Protein AF-D7DSG2-F1 (afdb_monomer)

Mean predicted aligned error: 9.81 Å

Radius of gyration: 14.98 Å; Cα contacts (8 Å, |Δi|>4): 66; chains: 1; bounding box: 28×33×41 Å

pLDDT: mean 72.27, std 19.47, range [27.58, 95.25]

Structure (mmCIF, N/CA/C/O backbone):
data_AF-D7DSG2-F1
#
_entry.id   AF-D7DSG2-F1
#
loop_
_atom_site.group_PDB
_atom_site.id
_atom_site.type_symbol
_atom_site.label_atom_id
_atom_site.label_alt_id
_atom_site.label_comp_id
_atom_site.label_asym_id
_atom_site.label_entity_id
_atom_site.label_seq_id
_atom_site.pdbx_PDB_ins_code
_atom_site.Cartn_x
_atom_site.Cartn_y
_atom_site.Cartn_z
_atom_site.occupancy
_atom_site.B_iso_or_equiv
_atom_site.auth_seq_id
_atom_site.auth_comp_id
_atom_site.auth_asym_id
_atom_site.auth_atom_id
_atom_site.pdbx_PDB_model_num
ATOM 1 N N . MET A 1 1 ? -11.040 17.920 21.412 1.00 33.69 1 MET A N 1
ATOM 2 C CA . MET A 1 1 ? -10.123 18.856 20.734 1.00 33.69 1 MET A CA 1
ATOM 3 C C . MET A 1 1 ? -8.716 18.486 21.185 1.00 33.69 1 MET A C 1
ATOM 5 O O . MET A 1 1 ? -8.339 18.833 22.295 1.00 33.69 1 MET A O 1
ATOM 9 N N . ALA A 1 2 ? -8.021 17.644 20.418 1.00 27.64 2 ALA A N 1
ATOM 10 C CA . ALA A 1 2 ? -6.700 17.121 20.769 1.00 27.64 2 ALA A CA 1
ATOM 11 C C . ALA A 1 2 ? -5.754 17.325 19.579 1.00 27.64 2 ALA A C 1
ATOM 13 O O . ALA A 1 2 ? -6.074 16.936 18.460 1.00 27.64 2 ALA A O 1
ATOM 14 N N . LEU A 1 3 ? -4.642 18.009 19.847 1.00 28.64 3 LEU A N 1
ATOM 15 C CA . LEU A 1 3 ? -3.592 18.395 18.906 1.00 28.64 3 LEU A CA 1
ATOM 16 C C . LEU A 1 3 ? -2.695 17.191 18.593 1.00 28.64 3 LEU A C 1
ATOM 18 O O . LEU A 1 3 ? -2.245 16.496 19.504 1.00 28.64 3 LEU A O 1
ATOM 22 N N . PHE A 1 4 ? -2.421 16.964 17.311 1.00 34.88 4 PHE A N 1
ATOM 23 C CA . PHE A 1 4 ? -1.597 15.859 16.830 1.00 34.88 4 PHE A CA 1
ATOM 24 C C . PHE A 1 4 ? -0.107 16.188 17.017 1.00 34.88 4 PHE A C 1
ATOM 26 O O . PHE A 1 4 ? 0.386 17.192 16.510 1.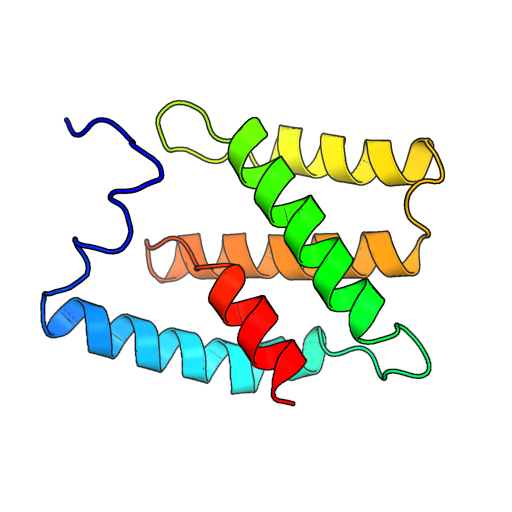00 34.88 4 PHE A O 1
ATOM 33 N N . ASN A 1 5 ? 0.616 15.351 17.763 1.00 27.58 5 ASN A N 1
ATOM 34 C CA . ASN A 1 5 ? 2.062 15.448 17.954 1.00 27.58 5 ASN A CA 1
ATOM 35 C C . ASN A 1 5 ? 2.643 14.049 17.707 1.00 27.58 5 ASN A C 1
ATOM 37 O O . ASN A 1 5 ? 2.282 13.095 18.399 1.00 27.58 5 ASN A O 1
ATOM 41 N N . SER A 1 6 ? 3.497 13.907 16.692 1.00 33.72 6 SER A N 1
ATOM 42 C CA . SER A 1 6 ? 3.923 12.615 16.119 1.00 33.72 6 SER A CA 1
ATOM 43 C C . SER A 1 6 ? 4.702 11.705 17.081 1.00 33.72 6 SER A C 1
ATOM 45 O O . SER A 1 6 ? 4.906 10.531 16.794 1.00 33.72 6 SER A O 1
ATOM 47 N N . LYS A 1 7 ? 5.091 12.201 18.264 1.00 31.30 7 LYS A N 1
ATOM 48 C CA . LYS A 1 7 ? 5.722 11.408 19.336 1.00 31.30 7 LYS A CA 1
ATOM 49 C C . LYS A 1 7 ? 4.746 10.866 20.389 1.00 31.30 7 LYS A C 1
ATOM 51 O O . LYS A 1 7 ? 5.169 10.109 21.261 1.00 31.30 7 LYS A O 1
ATOM 56 N N . THR A 1 8 ? 3.465 11.230 20.332 1.00 33.19 8 THR A N 1
ATOM 57 C CA . THR A 1 8 ? 2.485 10.920 21.392 1.00 33.19 8 THR A CA 1
ATOM 58 C C . THR A 1 8 ? 1.527 9.780 21.025 1.00 33.19 8 THR A C 1
ATOM 60 O O . THR A 1 8 ? 0.900 9.209 21.911 1.00 33.19 8 THR A O 1
ATOM 63 N N . TYR A 1 9 ? 1.463 9.367 19.754 1.00 33.19 9 TYR A N 1
ATOM 64 C CA . TYR A 1 9 ? 0.500 8.356 19.282 1.00 33.19 9 TYR A CA 1
ATOM 65 C C . TYR A 1 9 ? 0.711 6.949 19.876 1.00 33.19 9 TYR A C 1
ATOM 67 O O . TYR A 1 9 ? -0.219 6.152 19.949 1.00 33.19 9 TYR A O 1
ATOM 75 N N . LEU A 1 10 ? 1.917 6.663 20.378 1.00 32.91 10 LEU A N 1
ATOM 76 C CA . LEU A 1 10 ? 2.260 5.393 21.027 1.00 32.91 10 LEU A CA 1
ATOM 77 C C . LEU A 1 10 ? 1.801 5.285 22.494 1.00 32.91 10 LEU A C 1
ATOM 79 O O . LEU A 1 10 ? 2.001 4.235 23.098 1.00 32.91 10 LEU A O 1
ATOM 83 N N . LYS A 1 11 ? 1.214 6.333 23.095 1.00 31.81 11 LYS A N 1
ATOM 84 C CA . LYS A 1 11 ? 0.838 6.321 24.524 1.00 31.81 11 LYS A CA 1
ATOM 85 C C . LYS A 1 11 ? -0.653 6.151 24.817 1.00 31.81 11 LYS A C 1
ATOM 87 O O . LYS A 1 11 ? -0.983 5.722 25.916 1.00 31.81 11 LYS A O 1
ATOM 92 N N . ASP A 1 12 ? -1.540 6.391 23.854 1.00 34.97 12 ASP A N 1
ATOM 93 C CA . ASP A 1 12 ? -2.986 6.456 24.133 1.00 34.97 12 ASP A CA 1
ATOM 94 C C . ASP A 1 12 ? -3.761 5.154 23.834 1.00 34.97 12 ASP A C 1
ATOM 96 O O . ASP A 1 12 ? -4.989 5.115 23.916 1.00 34.97 12 ASP A O 1
ATOM 100 N N . LEU A 1 13 ? -3.066 4.048 23.545 1.00 39.75 13 LEU A N 1
ATOM 101 C CA . LEU A 1 13 ? -3.673 2.723 23.319 1.00 39.75 13 LEU A CA 1
ATOM 102 C C . LEU A 1 13 ? -3.706 1.823 24.570 1.00 39.75 13 LEU A C 1
ATOM 104 O O . LEU A 1 13 ? -3.982 0.625 24.484 1.00 39.75 13 LEU A O 1
ATOM 108 N N . GLU A 1 14 ? -3.500 2.379 25.764 1.00 36.00 14 GLU A N 1
ATOM 109 C CA . GLU A 1 14 ? -3.687 1.652 27.025 1.00 36.00 14 GLU A CA 1
ATOM 110 C C . GLU A 1 14 ? -5.138 1.744 27.523 1.00 36.00 14 GLU A C 1
ATOM 112 O O . GLU A 1 14 ? -5.454 2.285 28.578 1.00 36.00 14 GLU A O 1
ATOM 117 N N . SER A 1 15 ? -6.058 1.157 26.757 1.00 39.91 15 SER A N 1
ATOM 118 C CA . SER A 1 15 ? -7.320 0.661 27.315 1.00 39.91 15 SER A CA 1
ATOM 119 C C . SER A 1 15 ? -7.574 -0.746 26.792 1.00 39.91 15 SER A C 1
ATOM 121 O O . SER A 1 15 ? -7.392 -1.027 25.6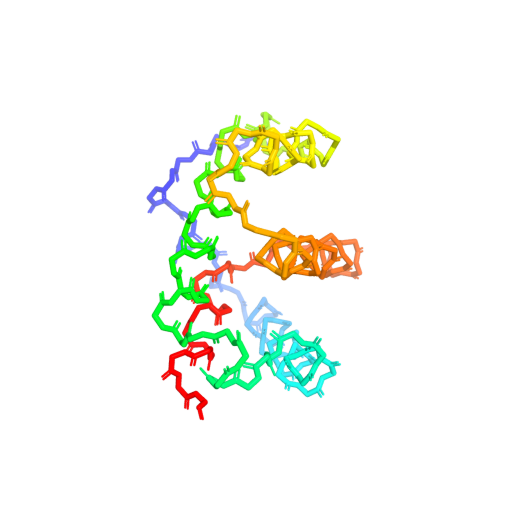06 1.00 39.91 15 SER A O 1
ATOM 123 N N . THR A 1 16 ? -7.967 -1.657 27.676 1.00 37.88 16 THR A N 1
ATOM 124 C CA . THR A 1 16 ? -8.032 -3.110 27.441 1.00 37.88 16 THR A CA 1
ATOM 125 C C . THR A 1 16 ? -8.934 -3.493 26.258 1.00 37.88 16 THR A C 1
ATOM 127 O O . THR A 1 16 ? -8.661 -4.464 25.564 1.00 37.88 16 THR A O 1
ATOM 130 N N . LYS A 1 17 ? -9.950 -2.674 25.941 1.00 39.09 17 LYS A N 1
ATOM 131 C CA . LYS A 1 17 ? -10.791 -2.821 24.733 1.00 39.09 17 LYS A CA 1
ATOM 132 C C . LYS A 1 17 ? -10.060 -2.478 23.435 1.00 39.09 17 LYS A C 1
ATOM 134 O O . LYS A 1 17 ? -10.402 -2.993 22.375 1.00 39.09 17 LYS A O 1
ATOM 139 N N . SER A 1 18 ? -9.105 -1.555 23.487 1.00 46.16 18 SER A N 1
ATOM 140 C CA . SER A 1 18 ? -8.393 -1.080 22.303 1.00 46.16 18 SER A CA 1
ATOM 141 C C . SER A 1 18 ? -7.355 -2.088 21.800 1.00 46.16 18 SER A C 1
ATOM 143 O O . SER A 1 18 ? -7.199 -2.206 20.585 1.00 46.16 18 SER A O 1
ATOM 145 N N . LYS A 1 19 ? -6.769 -2.863 22.724 1.00 48.56 19 LYS A N 1
ATOM 146 C CA . LYS A 1 19 ? -5.755 -3.895 22.478 1.00 48.56 19 LYS A CA 1
ATOM 147 C C . LYS A 1 19 ? -6.336 -5.138 21.786 1.00 48.56 19 LYS A C 1
ATOM 149 O O . LYS A 1 19 ? -5.825 -5.552 20.749 1.00 48.56 19 LYS A O 1
ATOM 154 N N . ASP A 1 20 ? -7.485 -5.629 22.254 1.00 50.59 20 ASP A N 1
ATOM 155 C CA . ASP A 1 20 ? -8.212 -6.745 21.617 1.00 50.59 20 ASP A CA 1
ATOM 156 C C . ASP A 1 20 ? -8.670 -6.412 20.187 1.00 50.59 20 ASP A C 1
ATOM 158 O O . ASP A 1 20 ? -8.603 -7.239 19.276 1.00 50.59 20 ASP A O 1
ATOM 162 N N . LEU A 1 21 ? -9.129 -5.173 19.967 1.00 48.56 21 LEU A N 1
ATOM 163 C CA . LEU A 1 21 ? -9.520 -4.699 18.637 1.00 48.56 21 LEU A CA 1
ATOM 164 C C . LEU A 1 21 ? -8.316 -4.611 17.691 1.00 48.56 21 LEU A C 1
ATOM 166 O O . LEU A 1 21 ? -8.451 -4.985 16.528 1.00 48.56 21 LEU A O 1
ATOM 170 N N . SER A 1 22 ? -7.151 -4.164 18.180 1.00 55.28 22 SER A N 1
ATOM 171 C CA . SER A 1 22 ? -5.924 -4.139 17.376 1.00 55.28 22 SER A CA 1
ATOM 172 C C . SER A 1 22 ? -5.406 -5.538 17.059 1.00 55.28 22 SER A C 1
ATOM 174 O O . SER A 1 22 ? -5.013 -5.781 15.926 1.00 55.28 22 SER A O 1
ATOM 176 N N . GLU A 1 23 ? -5.472 -6.489 17.995 1.00 59.59 23 GLU A N 1
ATOM 177 C CA . GLU A 1 23 ? -5.025 -7.867 17.750 1.00 59.59 23 GLU A CA 1
ATOM 178 C C . GLU A 1 23 ? -5.931 -8.593 16.755 1.00 59.59 23 GLU A C 1
ATOM 180 O O . GLU A 1 23 ? -5.449 -9.280 15.855 1.00 59.59 23 GLU A O 1
ATOM 185 N N . LYS A 1 24 ? -7.250 -8.396 16.852 1.00 61.84 24 LYS A N 1
ATOM 186 C CA . LYS A 1 24 ? -8.206 -8.971 15.902 1.00 61.84 24 LYS A CA 1
ATOM 187 C C . LYS A 1 24 ? -8.064 -8.367 14.504 1.00 61.84 24 LYS A C 1
ATOM 189 O O . LYS A 1 24 ? -8.140 -9.100 13.520 1.00 61.84 24 LYS A O 1
ATOM 194 N N . ALA A 1 25 ? -7.851 -7.057 14.408 1.00 56.75 25 ALA A N 1
ATOM 195 C CA . ALA A 1 25 ? -7.593 -6.386 13.139 1.00 56.75 25 ALA A CA 1
ATOM 196 C C . ALA A 1 25 ? -6.260 -6.820 12.520 1.00 56.75 25 ALA A C 1
ATOM 198 O O . ALA A 1 25 ? -6.194 -7.088 11.324 1.00 56.75 25 ALA A O 1
ATOM 199 N N . LEU A 1 26 ? -5.227 -6.970 13.347 1.00 61.88 26 LEU A N 1
ATOM 200 C CA . LEU A 1 26 ? -3.917 -7.454 12.937 1.00 61.88 26 LEU A CA 1
ATOM 201 C C . LEU A 1 26 ? -3.970 -8.895 12.431 1.00 61.88 26 LEU A C 1
ATOM 203 O O . LEU A 1 26 ? -3.377 -9.222 11.405 1.00 61.88 26 LEU A O 1
ATOM 207 N N . LYS A 1 27 ? -4.712 -9.751 13.136 1.00 67.88 27 LYS A N 1
ATOM 208 C CA . LYS A 1 27 ? -4.991 -11.120 12.710 1.00 67.88 27 LYS A CA 1
ATOM 209 C C . LYS A 1 27 ? -5.710 -11.129 11.362 1.00 67.88 27 LYS A C 1
ATOM 211 O O . LYS A 1 27 ? -5.266 -11.813 10.451 1.00 67.88 27 LYS A O 1
ATOM 216 N N . LYS A 1 28 ? -6.748 -10.303 11.208 1.00 63.31 28 LYS A N 1
ATOM 217 C CA . LYS A 1 28 ? -7.493 -10.179 9.951 1.00 63.31 28 LYS A CA 1
ATOM 218 C C . LYS A 1 28 ? -6.621 -9.664 8.804 1.00 63.31 28 LYS A C 1
ATOM 220 O O . LYS A 1 28 ? -6.738 -10.149 7.689 1.00 63.31 28 LYS A O 1
ATOM 225 N N . PHE A 1 29 ? -5.709 -8.731 9.073 1.00 63.88 29 PHE A N 1
ATOM 226 C CA . PHE A 1 29 ? -4.724 -8.303 8.085 1.00 63.88 29 PHE A CA 1
ATOM 227 C C . PHE A 1 29 ? -3.813 -9.462 7.674 1.00 63.88 29 PHE A C 1
ATOM 229 O O . PHE A 1 29 ? -3.699 -9.734 6.487 1.00 63.88 29 PHE A O 1
ATOM 236 N N . LYS A 1 30 ? -3.219 -10.184 8.632 1.00 66.31 30 LYS A N 1
ATOM 237 C CA . LYS A 1 30 ? -2.349 -11.336 8.341 1.00 66.31 30 LYS A CA 1
ATOM 238 C C . LYS A 1 30 ? -3.049 -12.461 7.581 1.00 66.31 30 LYS A C 1
ATOM 240 O O . LYS A 1 30 ? -2.414 -13.102 6.756 1.00 66.31 30 LYS A O 1
ATOM 245 N N . GLU A 1 31 ? -4.313 -12.731 7.889 1.00 69.31 31 GLU A N 1
ATOM 246 C CA . GLU A 1 31 ? -5.045 -13.873 7.331 1.00 69.31 31 GLU A CA 1
ATOM 247 C C . GLU A 1 31 ? -5.737 -13.535 6.006 1.00 69.31 31 GLU A C 1
ATOM 249 O O . GLU A 1 31 ? -5.638 -14.311 5.060 1.00 69.31 31 GLU A O 1
ATOM 254 N N . ASP A 1 32 ? -6.391 -12.374 5.908 1.00 63.38 32 ASP A N 1
ATOM 255 C CA . ASP A 1 32 ? -7.252 -12.059 4.761 1.00 63.38 32 ASP A CA 1
ATOM 256 C C . ASP A 1 32 ? -6.540 -11.198 3.711 1.00 63.38 32 ASP A C 1
ATOM 258 O O . ASP A 1 32 ? -6.873 -11.251 2.528 1.00 63.38 32 ASP A O 1
ATOM 262 N N . VAL A 1 33 ? -5.587 -10.360 4.131 1.00 62.75 33 VAL A N 1
ATOM 263 C CA . VAL A 1 33 ? -5.071 -9.273 3.283 1.00 62.75 33 VAL A CA 1
ATOM 264 C C . VAL A 1 33 ? -3.612 -9.450 2.938 1.00 62.75 33 VAL A C 1
ATOM 266 O O . VAL A 1 33 ? -3.258 -9.272 1.780 1.00 62.75 33 VAL A O 1
ATOM 269 N N . PHE A 1 34 ? -2.776 -9.829 3.902 1.00 67.44 34 PHE A N 1
ATOM 270 C CA . PHE A 1 34 ? -1.362 -10.092 3.684 1.00 67.44 34 PHE A CA 1
ATOM 271 C C . PHE A 1 34 ? -1.138 -11.064 2.520 1.00 67.44 34 PHE A C 1
ATOM 273 O O . PHE A 1 34 ? -0.360 -10.715 1.644 1.00 67.44 34 PHE A O 1
ATOM 280 N N . PRO A 1 35 ? -1.887 -12.176 2.371 1.00 72.12 35 PRO A N 1
ATOM 281 C CA . PRO A 1 35 ? -1.730 -13.049 1.205 1.00 72.12 35 PRO A CA 1
ATOM 282 C C . PRO A 1 35 ? -2.067 -12.376 -0.135 1.00 72.12 35 PRO A C 1
ATOM 284 O O . PRO A 1 35 ? -1.601 -12.818 -1.179 1.00 72.12 35 PRO A O 1
ATOM 287 N N . CYS A 1 36 ? -2.883 -11.318 -0.124 1.00 67.06 36 CYS A N 1
ATOM 288 C CA . CYS A 1 36 ? -3.256 -10.556 -1.318 1.00 67.06 36 CYS A CA 1
ATOM 289 C C . CYS A 1 36 ? -2.248 -9.447 -1.663 1.00 67.06 36 CYS A C 1
ATOM 291 O O . CYS A 1 36 ? -2.299 -8.913 -2.770 1.00 67.06 36 CYS A O 1
ATOM 293 N N . VAL A 1 37 ? -1.376 -9.072 -0.720 1.00 71.88 37 VAL A N 1
ATOM 294 C CA . VAL A 1 37 ? -0.380 -7.997 -0.881 1.00 71.88 37 VAL A CA 1
ATOM 295 C C . VAL A 1 37 ? 1.058 -8.470 -0.664 1.00 71.88 37 VAL A C 1
ATOM 297 O O . VAL A 1 37 ? 1.983 -7.682 -0.828 1.00 71.88 37 VAL A O 1
ATOM 300 N N . ASP A 1 38 ? 1.280 -9.736 -0.315 1.00 78.31 38 ASP A N 1
ATOM 301 C CA . ASP A 1 38 ? 2.605 -10.339 -0.204 1.00 78.31 38 ASP A CA 1
ATOM 302 C C . ASP A 1 38 ? 3.028 -10.895 -1.559 1.00 78.31 38 ASP A C 1
ATOM 304 O O . ASP A 1 38 ? 2.834 -12.061 -1.904 1.00 78.31 38 ASP A O 1
ATOM 308 N N . TYR A 1 39 ? 3.579 -9.995 -2.364 1.00 83.12 39 TYR A N 1
ATOM 309 C CA . TYR A 1 39 ? 4.189 -10.358 -3.629 1.00 83.12 39 TYR A CA 1
ATOM 310 C C . TYR A 1 39 ? 5.420 -11.222 -3.333 1.00 83.12 39 TYR A C 1
ATOM 312 O O . TYR A 1 39 ? 6.245 -10.809 -2.510 1.00 83.12 39 TYR A O 1
ATOM 320 N N . 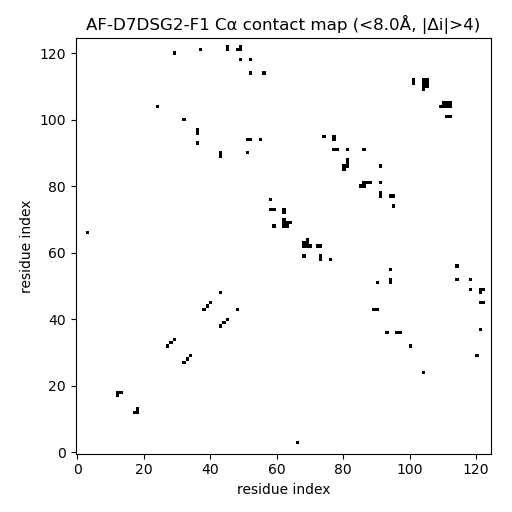PRO A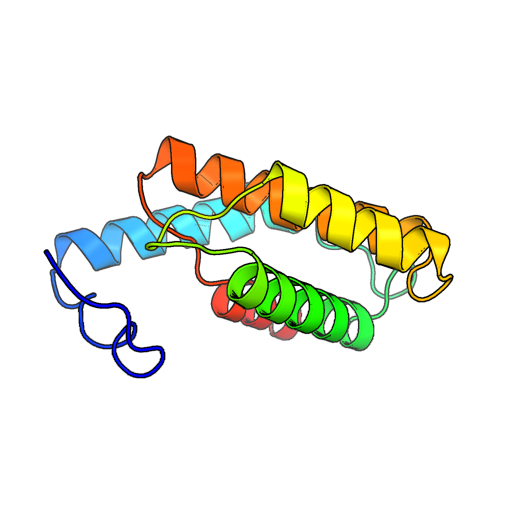 1 40 ? 5.577 -12.376 -4.002 1.00 86.00 40 PRO A N 1
ATOM 321 C CA . PRO A 1 40 ? 6.778 -13.196 -3.911 1.00 86.00 40 PRO A CA 1
ATOM 322 C C . PRO A 1 40 ? 8.064 -12.375 -4.087 1.00 86.00 40 PRO A C 1
ATOM 324 O O . PRO A 1 40 ? 8.099 -11.432 -4.881 1.00 86.00 40 PRO A O 1
ATOM 327 N N . ASP A 1 41 ? 9.124 -12.718 -3.350 1.00 87.50 41 ASP A N 1
ATOM 328 C CA . ASP A 1 41 ? 10.368 -11.929 -3.321 1.00 87.50 41 ASP A CA 1
ATOM 329 C C . ASP A 1 41 ? 11.106 -11.906 -4.682 1.00 87.50 41 ASP A C 1
ATOM 331 O O . ASP A 1 41 ? 11.911 -11.006 -4.928 1.00 87.50 41 ASP A O 1
ATOM 33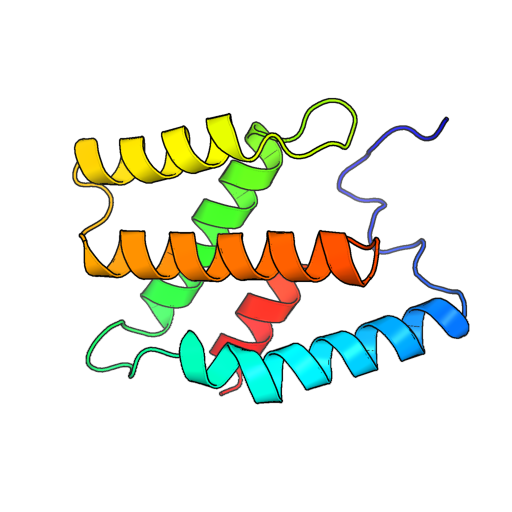5 N N . ASP A 1 42 ? 10.813 -12.851 -5.583 1.00 88.25 42 ASP A N 1
ATOM 336 C CA . ASP A 1 42 ? 11.263 -12.872 -6.982 1.00 88.25 42 ASP A CA 1
ATOM 337 C C . ASP A 1 42 ? 10.488 -11.900 -7.891 1.00 88.25 42 ASP A C 1
ATOM 339 O O . ASP A 1 42 ? 11.001 -11.501 -8.936 1.00 88.25 42 ASP A O 1
ATOM 343 N N . ILE A 1 43 ? 9.288 -11.479 -7.478 1.00 89.81 43 ILE A N 1
ATOM 344 C CA . ILE A 1 43 ? 8.459 -10.479 -8.164 1.00 89.81 43 ILE A CA 1
ATOM 345 C C . ILE A 1 43 ? 8.716 -9.081 -7.589 1.00 89.81 43 ILE A C 1
ATOM 347 O O . ILE A 1 43 ? 8.988 -8.143 -8.338 1.00 89.81 43 ILE A O 1
ATOM 351 N N . LEU A 1 44 ? 8.652 -8.930 -6.263 1.00 89.00 44 LEU A N 1
ATOM 352 C CA . LEU A 1 44 ? 8.932 -7.673 -5.572 1.00 89.00 44 LEU A CA 1
ATOM 353 C C . LEU A 1 44 ? 9.763 -7.942 -4.321 1.00 89.00 44 LEU A C 1
ATOM 355 O O . LEU A 1 44 ? 9.264 -8.414 -3.300 1.00 89.00 44 LEU A O 1
ATOM 359 N N . GLN A 1 45 ? 11.046 -7.592 -4.408 1.00 90.50 45 GLN A N 1
ATOM 360 C CA . GLN A 1 45 ? 12.011 -7.853 -3.347 1.00 90.50 45 GLN A CA 1
ATOM 361 C C . GLN A 1 45 ? 11.560 -7.272 -2.008 1.00 90.50 45 GLN A C 1
ATOM 363 O O . GLN A 1 45 ? 11.114 -6.125 -1.915 1.00 90.50 45 GLN A O 1
ATOM 368 N N . ARG A 1 46 ? 11.765 -8.046 -0.944 1.00 85.31 46 ARG A N 1
ATOM 369 C CA . ARG A 1 46 ? 11.418 -7.685 0.433 1.00 85.31 46 ARG A CA 1
ATOM 370 C C . ARG A 1 46 ? 11.908 -6.307 0.865 1.00 85.31 46 ARG A C 1
ATOM 372 O O . ARG A 1 46 ? 11.135 -5.518 1.403 1.00 85.31 46 ARG A O 1
ATOM 379 N N . GLU A 1 47 ? 13.171 -5.989 0.601 1.00 86.75 47 GLU A N 1
ATOM 380 C CA . GLU A 1 47 ? 13.751 -4.684 0.942 1.00 86.75 47 GLU A CA 1
ATOM 381 C C . GLU A 1 47 ? 13.027 -3.540 0.223 1.00 86.75 47 GLU A C 1
ATOM 383 O O . GLU A 1 47 ? 12.773 -2.482 0.808 1.00 86.75 47 GLU A O 1
ATOM 388 N N . ARG A 1 48 ? 12.610 -3.778 -1.026 1.00 90.38 48 ARG A N 1
ATOM 389 C CA . ARG A 1 48 ? 11.835 -2.814 -1.798 1.00 90.38 48 ARG A CA 1
ATOM 390 C C . ARG A 1 48 ? 10.414 -2.673 -1.256 1.00 90.38 48 ARG A C 1
ATOM 392 O O . ARG A 1 48 ? 9.985 -1.539 -1.070 1.00 90.38 48 ARG A O 1
ATOM 399 N N . LYS A 1 49 ? 9.732 -3.769 -0.891 1.00 86.56 49 LYS A N 1
ATOM 400 C CA . LYS A 1 49 ? 8.421 -3.733 -0.200 1.00 86.56 49 LYS A CA 1
ATOM 401 C C . LYS A 1 49 ? 8.465 -2.831 1.042 1.00 86.56 49 LYS A C 1
ATOM 403 O O . LYS A 1 49 ? 7.601 -1.973 1.218 1.00 86.56 49 LYS A O 1
ATOM 408 N N . ILE A 1 50 ? 9.510 -2.971 1.864 1.00 84.50 50 ILE A N 1
ATOM 409 C CA . ILE A 1 50 ? 9.726 -2.151 3.070 1.00 84.50 50 ILE A CA 1
ATOM 410 C C . ILE A 1 50 ? 9.967 -0.680 2.704 1.00 84.50 50 ILE A C 1
ATOM 412 O O . ILE A 1 50 ? 9.381 0.213 3.315 1.00 84.50 50 ILE A O 1
ATOM 416 N N . SER A 1 51 ? 10.814 -0.410 1.705 1.00 88.69 51 SER A N 1
ATOM 417 C CA . SER A 1 51 ? 11.058 0.952 1.216 1.00 88.69 51 SER A CA 1
ATOM 418 C C . SER A 1 51 ? 9.778 1.628 0.722 1.00 88.69 51 SER A C 1
ATOM 420 O O . SER A 1 51 ? 9.584 2.807 1.003 1.00 88.69 51 SER A O 1
ATOM 422 N N . LEU A 1 52 ? 8.917 0.908 0.003 1.00 89.62 52 LEU A N 1
ATOM 423 C CA . LEU A 1 52 ? 7.658 1.440 -0.524 1.00 89.62 52 LEU A CA 1
ATOM 424 C C . LEU A 1 52 ? 6.669 1.776 0.592 1.00 89.62 52 LEU A C 1
ATOM 426 O O . LEU A 1 52 ? 6.004 2.804 0.517 1.00 89.62 52 LEU A O 1
ATOM 430 N N . ILE A 1 53 ? 6.609 0.964 1.652 1.00 86.25 53 ILE A N 1
ATOM 431 C CA . ILE A 1 53 ? 5.773 1.274 2.821 1.00 86.25 53 ILE A CA 1
ATOM 432 C C . ILE A 1 53 ? 6.258 2.532 3.529 1.00 86.25 53 ILE A C 1
ATOM 434 O O . ILE A 1 53 ? 5.431 3.342 3.924 1.00 86.25 53 ILE A O 1
ATOM 438 N N . LYS A 1 54 ? 7.573 2.734 3.655 1.00 84.75 54 LYS A N 1
ATOM 439 C CA . LYS A 1 54 ? 8.113 3.972 4.239 1.00 84.75 54 LYS A CA 1
ATOM 440 C C . LYS A 1 54 ? 7.751 5.200 3.408 1.00 84.75 54 LYS A C 1
ATOM 442 O O . LYS A 1 54 ? 7.299 6.188 3.964 1.00 84.75 54 LYS A O 1
ATOM 447 N N . ILE A 1 55 ? 7.884 5.108 2.082 1.00 90.19 55 ILE A N 1
ATOM 448 C CA . ILE A 1 55 ? 7.445 6.179 1.174 1.00 90.19 55 ILE A CA 1
ATOM 449 C C . ILE A 1 55 ? 5.950 6.452 1.369 1.00 90.19 55 ILE A C 1
ATOM 451 O O . ILE A 1 55 ? 5.536 7.605 1.432 1.00 9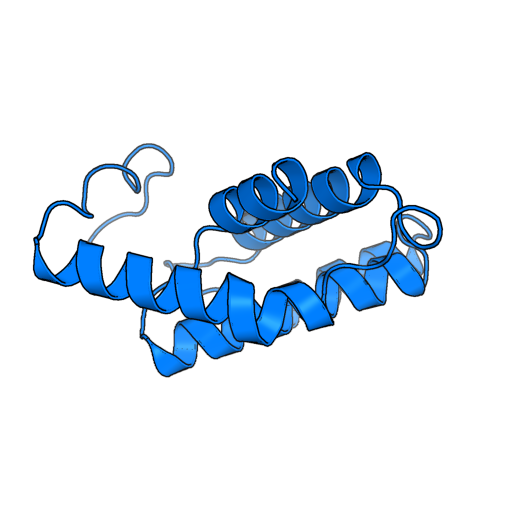0.19 55 ILE A O 1
ATOM 455 N N . LEU A 1 56 ? 5.135 5.401 1.478 1.00 88.44 56 LEU A N 1
ATOM 456 C CA . LEU A 1 56 ? 3.702 5.538 1.707 1.00 88.44 56 LEU A CA 1
ATOM 457 C C . LEU A 1 56 ? 3.400 6.213 3.054 1.00 88.44 56 LEU A C 1
ATOM 459 O O . LEU A 1 56 ? 2.560 7.100 3.094 1.00 88.44 56 LEU A O 1
ATOM 463 N N . ASP A 1 57 ? 4.098 5.842 4.126 1.00 84.88 57 ASP A N 1
ATOM 464 C CA . ASP A 1 57 ? 3.957 6.447 5.456 1.00 84.88 57 ASP A CA 1
ATOM 465 C C . ASP A 1 57 ? 4.325 7.942 5.453 1.00 84.88 57 ASP A C 1
ATOM 467 O O . ASP A 1 57 ? 3.571 8.779 5.955 1.00 84.88 57 ASP A O 1
ATOM 471 N N . ASP A 1 58 ? 5.413 8.308 4.769 1.00 87.75 58 ASP A N 1
ATOM 472 C CA . ASP A 1 58 ? 5.798 9.709 4.572 1.00 87.75 58 ASP A CA 1
ATOM 473 C C . ASP A 1 58 ? 4.714 10.487 3.803 1.00 87.75 58 ASP A C 1
ATOM 475 O O . ASP A 1 58 ? 4.357 11.615 4.163 1.00 87.75 58 ASP A O 1
ATOM 479 N N . LEU A 1 59 ? 4.146 9.887 2.749 1.00 89.25 59 LEU A N 1
ATOM 480 C CA . LEU A 1 59 ? 3.039 10.487 2.004 1.00 89.25 59 LEU A CA 1
ATOM 481 C C . LEU A 1 59 ? 1.784 10.632 2.875 1.00 89.25 59 LEU A C 1
ATOM 483 O O . LEU A 1 59 ? 1.121 11.663 2.817 1.00 89.25 59 LEU A O 1
ATOM 487 N N . PHE A 1 60 ? 1.466 9.660 3.728 1.00 85.25 60 PHE A N 1
ATOM 488 C CA . PHE A 1 60 ? 0.351 9.781 4.668 1.00 85.25 60 PHE A CA 1
ATOM 489 C C . PHE A 1 60 ? 0.530 10.994 5.580 1.00 85.25 60 PHE A C 1
ATOM 491 O O . PHE A 1 60 ? -0.405 11.781 5.742 1.00 85.25 60 PHE A O 1
ATOM 498 N N . GLY A 1 61 ? 1.735 11.189 6.120 1.00 80.62 61 GLY A N 1
ATOM 499 C CA . GLY A 1 61 ? 2.063 12.354 6.940 1.00 80.62 61 GLY A CA 1
ATOM 500 C C . GLY A 1 61 ? 1.857 13.679 6.200 1.00 80.62 61 GLY A C 1
ATOM 501 O O . GLY A 1 61 ? 1.250 14.599 6.744 1.00 80.62 61 GLY A O 1
ATOM 502 N N . ASN A 1 62 ? 2.298 13.763 4.943 1.00 85.25 62 ASN A N 1
ATOM 503 C CA . ASN A 1 62 ? 2.203 14.982 4.130 1.00 85.25 62 ASN A CA 1
ATOM 504 C C . ASN A 1 62 ? 0.783 15.292 3.629 1.00 85.25 62 ASN A C 1
ATOM 506 O O . ASN A 1 62 ? 0.488 16.437 3.290 1.00 85.25 62 ASN A O 1
ATOM 510 N N . HIS A 1 63 ? -0.086 14.283 3.570 1.00 85.44 63 HIS A N 1
ATOM 511 C CA . HIS A 1 63 ? -1.442 14.388 3.026 1.00 85.44 63 HIS A CA 1
ATOM 512 C C . HIS A 1 63 ? -2.543 14.273 4.093 1.00 85.44 63 HIS A C 1
ATOM 514 O O . HIS A 1 63 ? -3.730 14.199 3.762 1.00 85.44 63 HIS A O 1
ATOM 520 N N . THR A 1 64 ? -2.167 14.295 5.373 1.00 79.69 64 THR A N 1
ATOM 521 C CA . THR A 1 64 ? -3.098 14.373 6.504 1.00 79.69 64 THR A CA 1
ATOM 522 C C . THR A 1 64 ? -3.233 15.820 6.967 1.00 79.69 64 THR A C 1
ATOM 524 O O . THR A 1 64 ? -2.258 16.436 7.393 1.00 79.69 64 THR A O 1
ATOM 527 N N . VAL A 1 65 ? -4.451 16.362 6.923 1.00 75.75 65 VAL A N 1
ATOM 528 C CA . VAL A 1 65 ? -4.767 17.727 7.373 1.00 75.75 65 VAL A CA 1
ATOM 529 C C . VAL A 1 65 ? -5.806 17.634 8.483 1.00 75.75 65 VAL A C 1
ATOM 531 O O . VAL A 1 65 ? -6.783 16.907 8.355 1.00 75.75 65 VAL A O 1
ATOM 534 N N . ASP A 1 66 ? -5.565 18.313 9.605 1.00 76.62 66 ASP A N 1
ATOM 535 C CA . ASP A 1 66 ? -6.445 18.297 10.786 1.00 76.62 66 ASP A CA 1
ATOM 536 C C . ASP A 1 66 ? -6.782 16.890 11.329 1.00 76.62 66 ASP A C 1
ATOM 538 O O . ASP A 1 66 ? -7.788 16.681 12.004 1.00 76.62 66 ASP A O 1
ATOM 542 N N . GLY A 1 67 ? -5.897 15.917 11.083 1.00 68.69 67 GLY A N 1
ATOM 543 C CA . GLY A 1 67 ? -6.073 14.522 11.497 1.00 68.69 67 GLY A CA 1
ATOM 544 C C . GLY A 1 67 ? -6.909 13.675 10.535 1.00 68.69 67 GLY A C 1
ATOM 545 O O . GLY A 1 67 ? -7.121 12.495 10.811 1.00 68.69 67 GLY A O 1
ATOM 546 N N . GLU A 1 68 ? -7.343 14.238 9.408 1.00 74.38 68 GLU A N 1
ATOM 547 C CA . GLU A 1 68 ? -8.036 13.520 8.342 1.00 74.38 68 GLU A CA 1
ATOM 548 C C . GLU A 1 68 ? -7.109 13.320 7.140 1.00 74.38 68 GLU A C 1
ATOM 550 O O . GLU A 1 68 ? -6.506 14.261 6.616 1.00 74.38 68 GLU A O 1
ATOM 555 N N . LEU A 1 69 ? -6.981 12.068 6.702 1.00 80.81 69 LEU A N 1
ATOM 556 C CA . LEU A 1 69 ? -6.205 11.726 5.518 1.00 80.81 69 LEU A CA 1
ATOM 557 C C . LEU A 1 69 ? -7.006 12.068 4.260 1.00 80.81 69 LEU A C 1
ATOM 559 O O . LEU A 1 69 ? -8.109 11.555 4.056 1.00 80.81 69 LEU A O 1
ATOM 563 N N . ASN A 1 70 ? -6.435 12.889 3.382 1.00 85.50 70 ASN A N 1
ATOM 564 C CA . ASN A 1 70 ? -7.036 13.163 2.085 1.00 85.50 70 ASN A CA 1
ATOM 565 C C . ASN A 1 70 ? -6.619 12.092 1.068 1.00 85.50 70 ASN A C 1
ATOM 567 O O . ASN A 1 70 ? -5.551 12.152 0.460 1.00 85.50 70 ASN A O 1
ATOM 571 N N . TYR A 1 71 ? -7.491 11.104 0.873 1.00 84.25 71 TYR A N 1
ATOM 572 C CA . TYR A 1 71 ? -7.215 9.957 0.006 1.00 84.25 71 TYR A CA 1
ATOM 573 C C . TYR A 1 71 ? -7.001 10.325 -1.464 1.00 84.25 71 TYR A C 1
ATOM 575 O O . TYR A 1 71 ? -6.219 9.661 -2.139 1.00 84.25 71 TYR A O 1
ATOM 583 N N . LEU A 1 72 ? -7.681 11.365 -1.961 1.00 86.31 72 LEU A N 1
ATOM 584 C CA . LEU A 1 72 ? -7.549 11.794 -3.354 1.00 86.31 72 LEU A CA 1
ATOM 585 C C . LEU A 1 72 ? -6.160 12.375 -3.603 1.00 86.31 72 LEU A C 1
ATOM 587 O O . LEU A 1 72 ? -5.458 11.911 -4.493 1.00 86.31 72 LEU A O 1
ATOM 591 N N . THR A 1 73 ? -5.723 13.317 -2.763 1.00 89.44 73 THR A N 1
ATOM 592 C CA . THR A 1 73 ? -4.405 13.943 -2.941 1.00 89.44 73 THR A CA 1
ATOM 593 C C . THR A 1 73 ? -3.266 12.963 -2.683 1.00 89.44 73 THR A C 1
ATOM 595 O O . THR A 1 73 ? -2.213 13.071 -3.304 1.00 89.44 73 THR A O 1
ATOM 598 N N . LEU A 1 74 ? -3.475 11.988 -1.797 1.00 90.94 74 LEU A N 1
ATOM 599 C CA . LEU A 1 74 ? -2.531 10.901 -1.584 1.00 90.94 74 LEU A CA 1
ATOM 600 C C . LEU A 1 74 ? -2.428 9.980 -2.811 1.00 90.94 74 LEU A C 1
ATOM 602 O O . LEU A 1 74 ? -1.322 9.630 -3.218 1.00 90.94 74 LEU A O 1
ATOM 606 N N . LEU A 1 75 ? -3.557 9.586 -3.409 1.00 92.25 75 LEU A N 1
ATOM 607 C CA . LEU A 1 75 ? -3.559 8.766 -4.622 1.00 92.25 75 LEU A CA 1
ATOM 608 C C . LEU A 1 75 ? -2.892 9.505 -5.788 1.00 92.25 75 LEU A C 1
ATOM 610 O O . LEU A 1 75 ? -2.087 8.904 -6.502 1.00 92.25 75 LEU A O 1
ATOM 614 N N . ASP A 1 76 ? -3.168 10.803 -5.926 1.00 93.44 76 ASP A N 1
ATOM 615 C CA . ASP A 1 76 ? -2.507 11.672 -6.900 1.00 93.44 76 ASP A CA 1
ATOM 616 C C . ASP A 1 76 ? -0.993 11.702 -6.667 1.00 93.44 76 ASP A C 1
ATOM 618 O O . ASP A 1 76 ? -0.227 11.542 -7.612 1.00 93.44 76 ASP A O 1
ATOM 622 N N . ALA A 1 77 ? -0.540 11.811 -5.414 1.00 94.00 77 ALA A N 1
ATOM 623 C CA . ALA A 1 77 ? 0.884 11.786 -5.086 1.00 94.00 77 ALA A CA 1
ATOM 624 C C . ALA A 1 77 ? 1.554 10.453 -5.458 1.00 94.00 77 ALA A C 1
ATOM 626 O O . ALA A 1 77 ? 2.653 10.453 -6.009 1.00 94.00 77 ALA A O 1
ATOM 627 N N . ILE A 1 78 ? 0.893 9.316 -5.215 1.00 94.12 78 ILE A N 1
ATOM 628 C CA . ILE A 1 78 ? 1.398 7.993 -5.621 1.00 94.12 78 ILE A CA 1
ATOM 629 C C . ILE A 1 78 ? 1.460 7.888 -7.156 1.00 94.12 78 ILE A C 1
ATOM 631 O O . ILE A 1 78 ? 2.446 7.396 -7.707 1.00 94.12 78 ILE A O 1
ATOM 635 N N . HIS A 1 79 ? 0.436 8.377 -7.859 1.00 94.00 79 HIS A N 1
ATOM 636 C CA . HIS A 1 79 ? 0.408 8.420 -9.323 1.00 94.00 79 HIS A CA 1
ATOM 637 C C . HIS A 1 79 ? 1.500 9.337 -9.901 1.00 94.00 79 HIS A C 1
ATOM 639 O O . HIS A 1 79 ? 2.119 9.022 -10.918 1.00 94.00 79 HIS A O 1
ATOM 645 N N . ASP A 1 80 ? 1.804 10.436 -9.219 1.00 95.25 80 ASP A N 1
ATOM 646 C CA . ASP A 1 80 ? 2.896 11.342 -9.556 1.00 95.25 80 ASP A CA 1
ATOM 647 C C . ASP A 1 80 ? 4.266 10.655 -9.486 1.00 95.25 80 ASP A C 1
ATOM 649 O O . ASP A 1 80 ? 5.119 10.894 -10.345 1.00 95.25 80 ASP A O 1
ATOM 653 N N . LEU A 1 81 ? 4.487 9.788 -8.489 1.00 94.06 81 LEU A N 1
ATOM 654 C CA . LEU A 1 81 ? 5.721 9.002 -8.382 1.00 94.06 81 LEU A CA 1
ATOM 655 C C . LEU A 1 81 ? 5.881 8.041 -9.572 1.00 94.06 81 LEU A C 1
ATOM 657 O O . LEU A 1 81 ? 6.993 7.884 -10.084 1.00 94.06 81 LEU A O 1
ATOM 661 N N . LEU A 1 82 ? 4.782 7.442 -10.049 1.00 94.06 82 LEU A N 1
ATOM 662 C CA . LEU A 1 82 ? 4.771 6.625 -11.267 1.00 94.06 82 LEU A CA 1
ATOM 663 C C . LEU A 1 82 ? 5.096 7.477 -12.504 1.00 94.06 82 LEU A C 1
ATOM 665 O O . LEU A 1 82 ? 6.010 7.142 -13.253 1.00 94.06 82 LEU A O 1
ATOM 669 N N . CYS A 1 83 ? 4.426 8.621 -12.682 1.00 93.31 83 CYS A N 1
ATOM 670 C CA . CYS A 1 83 ? 4.673 9.537 -13.806 1.00 93.31 83 CYS A CA 1
ATOM 671 C C . CYS A 1 83 ? 6.123 10.049 -13.859 1.00 93.31 83 CYS A C 1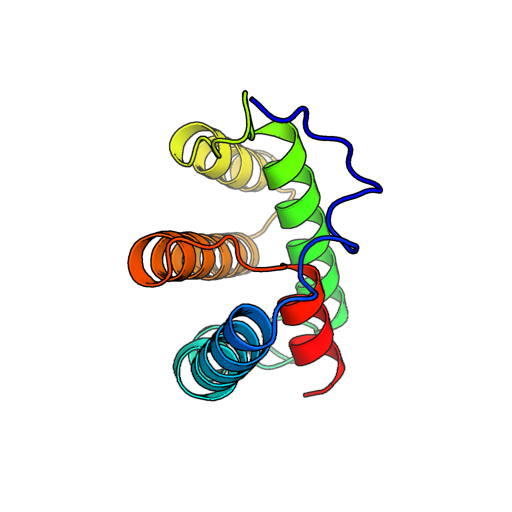
ATOM 673 O O . CYS A 1 83 ? 6.652 10.329 -14.934 1.00 93.31 83 CYS A O 1
ATOM 675 N N . LYS A 1 84 ? 6.776 10.177 -12.698 1.00 94.75 84 LYS A N 1
ATOM 676 C CA . LYS A 1 84 ? 8.179 10.603 -12.559 1.00 94.75 84 LYS A CA 1
ATOM 677 C C . LYS A 1 84 ? 9.180 9.444 -12.671 1.00 94.75 84 LYS A C 1
ATOM 679 O O . LYS A 1 84 ? 10.370 9.668 -12.455 1.00 94.75 84 LYS A O 1
ATOM 684 N N . ASN A 1 85 ? 8.731 8.232 -13.010 1.00 91.50 85 ASN A N 1
ATOM 685 C CA . ASN A 1 85 ? 9.538 7.006 -13.079 1.00 91.50 85 ASN A CA 1
ATOM 686 C C . ASN A 1 85 ? 10.260 6.657 -11.761 1.00 91.50 85 ASN A C 1
ATOM 688 O O . ASN A 1 85 ? 11.311 6.018 -11.771 1.00 91.50 85 ASN A O 1
ATOM 692 N N . GLN A 1 86 ? 9.726 7.099 -10.619 1.00 93.19 86 GLN A N 1
ATOM 693 C CA . GLN A 1 86 ? 10.245 6.751 -9.288 1.00 93.19 86 GLN A CA 1
ATOM 694 C C . GLN A 1 86 ? 9.649 5.437 -8.764 1.00 93.19 86 GLN A C 1
ATOM 696 O O . GLN A 1 86 ? 10.210 4.821 -7.854 1.00 93.19 86 GLN A O 1
ATOM 701 N N . LEU A 1 87 ? 8.527 5.025 -9.358 1.00 94.50 87 LEU A N 1
ATOM 702 C CA . LEU A 1 87 ? 7.900 3.718 -9.217 1.00 94.50 87 LEU A CA 1
ATOM 703 C C . LEU A 1 87 ? 7.766 3.076 -10.598 1.00 94.50 87 LEU A C 1
ATOM 705 O O . LEU A 1 87 ? 7.617 3.778 -11.598 1.00 94.50 87 LEU A O 1
ATOM 709 N N . ASN A 1 88 ? 7.761 1.748 -10.642 1.00 94.12 88 ASN A N 1
ATOM 710 C CA . ASN A 1 88 ? 7.240 1.006 -11.792 1.00 94.12 88 ASN A CA 1
ATOM 711 C C . ASN A 1 88 ? 5.760 0.620 -11.570 1.00 94.12 88 ASN A C 1
ATOM 713 O O . ASN A 1 88 ? 5.212 0.821 -10.485 1.00 94.12 88 ASN A O 1
ATOM 717 N N . GLU A 1 89 ? 5.106 0.052 -12.589 1.00 92.94 89 GLU A N 1
ATOM 718 C CA . GLU A 1 89 ? 3.681 -0.327 -12.531 1.00 92.94 89 GLU A CA 1
ATOM 719 C C . GLU A 1 89 ? 3.359 -1.316 -11.396 1.00 92.94 89 GLU A C 1
ATOM 721 O O . GLU A 1 89 ? 2.313 -1.215 -10.750 1.00 92.94 89 GLU A O 1
ATOM 726 N N . LEU A 1 90 ? 4.273 -2.248 -11.116 1.00 92.19 90 LEU A N 1
ATOM 727 C CA . LEU A 1 90 ? 4.129 -3.235 -10.047 1.00 92.19 90 LEU A CA 1
ATOM 728 C C . LEU A 1 90 ? 4.206 -2.570 -8.666 1.00 92.19 90 LEU A C 1
ATOM 730 O O . LEU A 1 90 ? 3.363 -2.816 -7.808 1.00 92.19 90 LEU A O 1
ATOM 734 N N . GLU A 1 91 ? 5.188 -1.695 -8.459 1.00 93.94 91 GLU A N 1
ATOM 735 C CA . GLU A 1 91 ? 5.377 -0.950 -7.210 1.00 93.94 91 GLU A CA 1
ATOM 736 C C . GLU A 1 91 ? 4.218 0.017 -6.941 1.00 93.94 91 GLU A C 1
ATOM 738 O O . GLU A 1 91 ? 3.742 0.115 -5.809 1.00 93.94 91 GLU A O 1
ATOM 743 N N . TYR A 1 92 ? 3.720 0.681 -7.988 1.00 93.38 92 TYR A N 1
ATOM 744 C CA . TYR A 1 92 ? 2.506 1.492 -7.932 1.00 93.38 92 TYR A CA 1
ATOM 745 C C . TYR A 1 92 ? 1.302 0.654 -7.483 1.00 93.38 92 TYR A C 1
ATOM 747 O O . TYR A 1 92 ? 0.617 1.014 -6.524 1.00 93.38 92 TYR A O 1
ATOM 755 N N . THR A 1 93 ? 1.081 -0.497 -8.127 1.00 91.62 93 THR A N 1
ATOM 756 C CA . THR A 1 93 ? -0.027 -1.408 -7.796 1.00 91.62 93 THR A CA 1
ATOM 757 C C . THR A 1 93 ? 0.056 -1.873 -6.345 1.00 91.62 93 THR A C 1
ATOM 759 O O . THR A 1 93 ? -0.941 -1.831 -5.622 1.00 91.62 93 THR A O 1
ATOM 762 N N . TYR A 1 94 ? 1.254 -2.245 -5.894 1.00 90.50 94 TYR A N 1
ATOM 763 C CA . TYR A 1 94 ? 1.515 -2.629 -4.513 1.00 90.50 94 TYR A CA 1
ATOM 764 C C . TYR A 1 94 ? 1.145 -1.505 -3.528 1.00 90.50 94 TYR A C 1
ATOM 766 O O . TYR A 1 94 ? 0.381 -1.731 -2.589 1.00 90.50 94 TYR A O 1
ATOM 774 N N . MET A 1 95 ? 1.608 -0.270 -3.759 1.00 91.00 95 MET A N 1
ATOM 775 C CA . MET A 1 95 ? 1.287 0.870 -2.887 1.00 91.00 95 MET A CA 1
ATOM 776 C C . MET A 1 95 ? -0.218 1.174 -2.845 1.00 91.00 95 MET A C 1
ATOM 778 O O . MET A 1 95 ? -0.766 1.418 -1.768 1.00 91.00 95 MET A O 1
ATOM 782 N N . VAL A 1 96 ? -0.906 1.109 -3.990 1.00 90.38 96 VAL A N 1
ATOM 783 C CA . VAL A 1 96 ? -2.360 1.324 -4.077 1.00 90.38 96 VAL A CA 1
ATOM 784 C C . VAL A 1 96 ? -3.140 0.242 -3.326 1.00 90.38 96 VAL A C 1
ATOM 786 O O . VAL A 1 96 ? -4.141 0.551 -2.676 1.00 90.38 96 VAL A O 1
ATOM 789 N N . GLN A 1 97 ? -2.695 -1.016 -3.359 1.00 86.94 97 GLN A N 1
ATOM 790 C CA . GLN A 1 97 ? -3.329 -2.096 -2.598 1.00 86.94 97 GLN A CA 1
ATOM 791 C C . GLN A 1 97 ? -3.183 -1.899 -1.084 1.00 86.94 97 GLN A C 1
ATOM 793 O O . GLN A 1 97 ? -4.168 -2.041 -0.355 1.00 86.94 97 GLN A O 1
ATOM 798 N N . ILE A 1 98 ? -1.996 -1.505 -0.609 1.00 84.88 98 ILE A N 1
ATOM 799 C CA . ILE A 1 98 ? -1.777 -1.183 0.810 1.00 84.88 98 ILE A CA 1
ATOM 800 C C . ILE A 1 98 ? -2.648 0.007 1.242 1.00 84.88 98 ILE A C 1
ATOM 802 O O . ILE A 1 98 ? -3.312 -0.065 2.278 1.00 84.88 98 ILE A O 1
ATOM 806 N N . LEU A 1 99 ? -2.721 1.068 0.429 1.00 86.50 99 LEU A N 1
ATOM 807 C CA . LEU A 1 99 ? -3.609 2.208 0.676 1.00 86.50 99 LEU A CA 1
ATOM 808 C C . LEU A 1 99 ? -5.083 1.782 0.740 1.00 86.50 99 LEU A C 1
ATOM 810 O O . LEU A 1 99 ? -5.796 2.135 1.678 1.00 86.50 99 LEU A O 1
ATOM 814 N N . SER A 1 100 ? -5.540 0.986 -0.226 1.00 83.44 100 SER A N 1
ATOM 815 C CA . SER A 1 100 ? -6.919 0.484 -0.269 1.00 83.44 100 SER A CA 1
ATOM 816 C C . SER A 1 100 ? -7.265 -0.301 0.996 1.00 83.44 100 SER A C 1
ATOM 818 O O . SER A 1 100 ? -8.355 -0.146 1.552 1.00 83.44 100 SER A O 1
ATOM 820 N N . PHE A 1 101 ? -6.318 -1.098 1.499 1.00 78.19 101 PHE A N 1
ATOM 821 C CA . PHE A 1 101 ? -6.502 -1.805 2.756 1.00 78.19 101 PHE A CA 1
ATOM 822 C C . PHE A 1 101 ? -6.573 -0.866 3.959 1.00 78.19 101 PHE A C 1
ATOM 824 O O . PHE A 1 101 ? -7.459 -1.022 4.800 1.00 78.19 101 PHE A O 1
ATOM 831 N N . TYR A 1 102 ? -5.674 0.114 4.042 1.00 78.12 102 TYR A N 1
ATOM 832 C CA . TYR A 1 102 ? -5.709 1.107 5.110 1.00 78.12 102 TYR A CA 1
ATOM 833 C C . TYR A 1 102 ? -7.070 1.814 5.170 1.00 78.12 102 TYR A C 1
ATOM 835 O O . TYR A 1 102 ? -7.651 1.946 6.250 1.00 78.12 102 TYR A O 1
ATOM 843 N N . ILE A 1 103 ? -7.605 2.223 4.013 1.00 78.62 103 ILE A N 1
ATOM 844 C CA . ILE A 1 103 ? -8.926 2.856 3.898 1.00 78.62 103 ILE A CA 1
ATOM 845 C C . ILE A 1 103 ? -10.004 1.907 4.412 1.00 78.62 103 ILE A C 1
ATOM 847 O O . ILE A 1 103 ? -10.784 2.267 5.293 1.00 78.62 103 ILE A O 1
ATOM 851 N N . TYR A 1 104 ? -10.024 0.676 3.900 1.00 75.38 104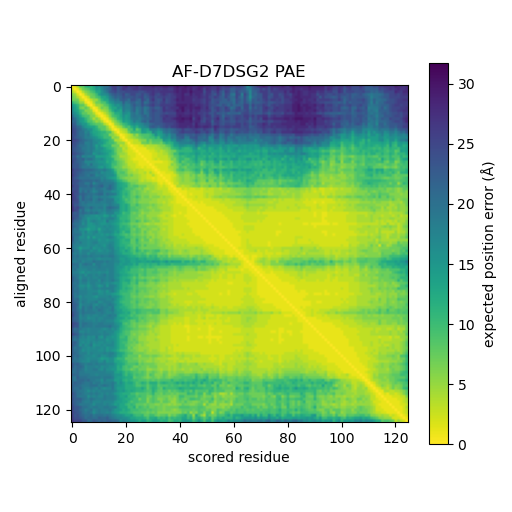 TYR A N 1
ATOM 852 C CA . TYR A 1 104 ? -11.000 -0.334 4.294 1.00 75.38 104 TYR A CA 1
ATOM 853 C C . TYR A 1 104 ? -10.973 -0.607 5.805 1.00 75.38 104 TYR A C 1
ATOM 855 O O . TYR A 1 104 ? -12.022 -0.637 6.451 1.00 75.38 104 TYR A O 1
ATOM 863 N N . HIS A 1 105 ? -9.782 -0.745 6.390 1.00 72.19 105 HIS A N 1
ATOM 864 C CA . HIS A 1 105 ? -9.609 -0.912 7.828 1.00 72.19 105 HIS A CA 1
ATOM 865 C C . HIS A 1 105 ? -10.136 0.301 8.604 1.00 72.19 105 HIS A C 1
ATOM 867 O O . HIS A 1 105 ? -10.909 0.145 9.551 1.00 72.19 105 HIS A O 1
ATOM 873 N N . THR A 1 106 ? -9.748 1.507 8.190 1.00 72.88 106 THR A N 1
ATOM 874 C CA . THR A 1 106 ? -10.146 2.751 8.858 1.00 72.88 106 THR A CA 1
ATOM 875 C C . THR A 1 106 ? -11.661 2.918 8.859 1.00 72.88 106 THR A C 1
ATOM 877 O O . THR A 1 106 ? -12.236 3.208 9.906 1.00 72.88 106 THR A O 1
ATOM 880 N N . VAL A 1 107 ? -12.323 2.632 7.735 1.00 72.25 107 VAL A N 1
ATOM 881 C CA . VAL A 1 107 ? -13.786 2.680 7.608 1.00 72.25 107 VAL A CA 1
ATOM 882 C C . VAL A 1 107 ? -14.472 1.625 8.479 1.00 72.25 107 VAL A C 1
ATOM 884 O O . VAL A 1 107 ? -15.434 1.939 9.176 1.00 72.25 107 VAL A O 1
ATOM 887 N N . LEU A 1 108 ? -13.996 0.376 8.470 1.00 65.00 108 LEU A N 1
ATOM 888 C CA . LEU A 1 108 ? -14.652 -0.708 9.208 1.00 65.00 108 LEU A CA 1
ATOM 889 C C . LEU A 1 108 ? -14.493 -0.613 10.724 1.00 65.00 108 LEU A C 1
ATOM 891 O O . LEU A 1 108 ? -15.408 -0.973 11.465 1.00 65.00 108 LEU A O 1
ATOM 895 N N . PHE A 1 109 ? -13.317 -0.202 11.188 1.00 65.50 109 PHE A N 1
ATOM 896 C CA . PHE A 1 109 ? -12.966 -0.251 12.606 1.00 65.50 109 PHE A CA 1
ATOM 897 C C . PHE A 1 109 ? -12.953 1.127 13.266 1.00 65.50 109 PHE A C 1
ATOM 899 O O . PHE A 1 109 ? -12.737 1.204 14.477 1.00 65.50 109 PHE A O 1
ATOM 906 N N . ASN A 1 110 ? -13.194 2.193 12.493 1.00 67.62 110 ASN A N 1
ATOM 907 C CA . ASN A 1 110 ? -13.096 3.587 12.922 1.00 67.62 110 ASN A CA 1
ATOM 908 C C . ASN A 1 110 ? -11.766 3.875 13.647 1.00 67.62 110 ASN A C 1
ATOM 910 O O . ASN A 1 110 ? -11.728 4.528 14.692 1.00 67.62 110 ASN A O 1
ATOM 914 N N . LYS A 1 111 ? -10.682 3.282 13.133 1.00 66.06 111 LYS A N 1
ATOM 915 C CA . LYS A 1 111 ? -9.325 3.335 13.687 1.00 66.06 111 LYS A CA 1
ATOM 916 C C . LYS A 1 111 ? -8.299 3.315 12.566 1.00 66.06 111 LYS A C 1
ATOM 918 O O . LYS A 1 111 ? -8.372 2.462 11.682 1.00 66.06 111 LYS A O 1
ATOM 923 N N . THR 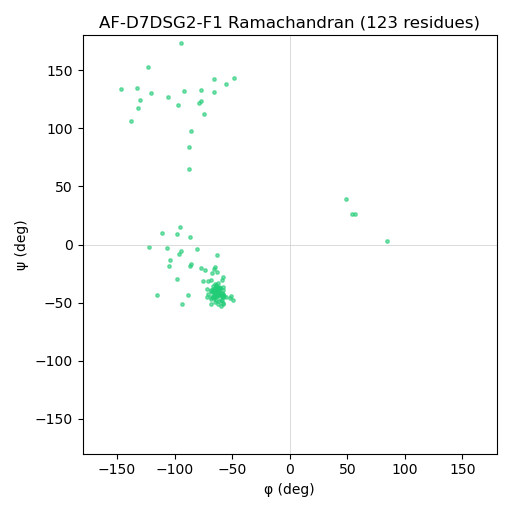A 1 112 ? -7.315 4.197 12.660 1.00 66.44 112 THR A N 1
ATOM 924 C CA . THR A 1 112 ? -6.165 4.203 11.759 1.00 66.44 112 THR A CA 1
ATOM 925 C C . THR A 1 112 ? -5.333 2.938 11.960 1.00 66.44 112 THR A C 1
ATOM 927 O O . THR A 1 112 ? -5.215 2.412 13.070 1.00 66.44 112 THR A O 1
ATOM 930 N N . LEU A 1 113 ? -4.807 2.405 10.861 1.00 65.38 113 LEU A N 1
ATOM 931 C CA . LEU A 1 113 ? -3.922 1.248 10.881 1.00 65.38 113 LEU A CA 1
ATOM 932 C C . LEU A 1 113 ? -2.470 1.723 10.965 1.00 65.38 113 LEU A C 1
ATOM 934 O O . LEU A 1 113 ? -2.059 2.586 10.198 1.00 65.38 113 LEU A O 1
ATOM 938 N N . ASP A 1 114 ? -1.691 1.147 11.872 1.00 69.81 114 ASP A N 1
ATOM 939 C CA . ASP A 1 114 ? -0.267 1.454 11.974 1.00 69.81 114 ASP A CA 1
ATOM 940 C C . ASP A 1 114 ? 0.501 0.779 10.821 1.00 69.81 114 ASP A C 1
ATOM 942 O O . ASP A 1 114 ? 0.591 -0.450 10.748 1.00 69.81 114 ASP A O 1
ATOM 946 N N . LEU A 1 115 ? 1.044 1.579 9.898 1.00 68.94 115 LEU A N 1
ATOM 947 C CA . LEU A 1 115 ? 1.802 1.077 8.749 1.00 68.94 115 LEU A CA 1
ATOM 948 C C . LEU A 1 115 ? 3.127 0.422 9.167 1.00 68.94 115 LEU A C 1
ATOM 950 O O . LEU A 1 115 ? 3.598 -0.485 8.476 1.00 68.94 115 LEU A O 1
ATOM 954 N N . GLN A 1 116 ? 3.693 0.783 10.325 1.00 65.75 116 GLN A N 1
ATOM 955 C CA . GLN A 1 116 ? 4.871 0.105 10.869 1.00 65.75 116 GLN A CA 1
ATOM 956 C C . GLN A 1 116 ? 4.553 -1.350 11.214 1.00 65.75 116 GLN A C 1
ATOM 958 O O . GLN A 1 116 ? 5.380 -2.237 11.013 1.00 65.75 116 GLN A O 1
ATOM 963 N N . VAL A 1 117 ? 3.330 -1.624 11.666 1.00 66.12 117 VAL A N 1
ATOM 964 C CA . VAL A 1 117 ? 2.880 -2.988 11.943 1.00 66.12 117 VAL A CA 1
ATOM 965 C C . VAL A 1 117 ? 2.783 -3.809 10.653 1.00 66.12 117 VAL A C 1
ATOM 967 O O . VAL A 1 117 ? 3.134 -4.988 10.654 1.00 66.12 117 VAL A O 1
ATOM 970 N N . ILE A 1 118 ? 2.383 -3.197 9.534 1.00 66.56 118 ILE A N 1
ATOM 971 C CA . ILE A 1 118 ? 2.417 -3.852 8.217 1.00 66.56 118 ILE A CA 1
ATOM 972 C C . ILE A 1 118 ? 3.860 -4.164 7.805 1.00 66.56 118 ILE A C 1
ATOM 974 O O . ILE A 1 118 ? 4.157 -5.296 7.415 1.00 66.56 118 ILE A O 1
ATOM 978 N N . ALA A 1 119 ? 4.766 -3.188 7.930 1.00 66.62 119 ALA A N 1
ATOM 979 C CA . ALA A 1 119 ? 6.181 -3.373 7.613 1.00 66.62 119 ALA A CA 1
ATOM 980 C C . ALA A 1 119 ? 6.807 -4.502 8.449 1.00 66.62 119 ALA A C 1
ATOM 982 O O . ALA A 1 119 ? 7.521 -5.351 7.915 1.00 66.62 119 ALA A O 1
ATOM 983 N N . ASP A 1 120 ? 6.485 -4.564 9.741 1.00 64.94 120 ASP A N 1
ATOM 984 C CA . ASP A 1 120 ? 6.920 -5.612 10.661 1.00 64.94 120 ASP A CA 1
ATOM 985 C C . ASP A 1 120 ? 6.450 -7.009 10.242 1.00 64.94 120 ASP A C 1
ATOM 987 O O . ASP A 1 120 ? 7.181 -7.984 10.426 1.00 64.94 120 ASP A O 1
ATOM 991 N N . ILE A 1 121 ? 5.237 -7.129 9.696 1.00 65.38 121 ILE A N 1
ATOM 992 C CA . ILE A 1 121 ? 4.710 -8.407 9.205 1.00 65.38 121 ILE A CA 1
ATOM 993 C C . ILE A 1 121 ? 5.480 -8.858 7.973 1.00 65.38 121 ILE A C 1
ATOM 995 O O . ILE A 1 121 ? 5.900 -10.011 7.927 1.00 65.38 121 ILE A O 1
ATOM 999 N N . ILE A 1 122 ? 5.726 -7.957 7.022 1.00 64.81 122 ILE A N 1
ATOM 1000 C CA . ILE A 1 122 ? 6.529 -8.264 5.828 1.00 64.81 122 ILE A CA 1
ATOM 1001 C C . ILE A 1 122 ? 7.950 -8.667 6.219 1.00 64.81 122 ILE A C 1
ATOM 1003 O O . ILE A 1 122 ? 8.512 -9.593 5.647 1.00 64.81 122 ILE A O 1
ATOM 1007 N N . CYS A 1 123 ? 8.539 -8.003 7.218 1.00 59.62 123 CYS A N 1
ATOM 1008 C CA . CYS A 1 123 ? 9.877 -8.345 7.695 1.00 59.62 123 CYS A CA 1
ATOM 1009 C C . CYS A 1 123 ? 9.950 -9.748 8.322 1.00 59.62 123 CYS A C 1
ATOM 1011 O O . CYS A 1 123 ? 10.994 -10.391 8.235 1.00 59.62 123 CYS A O 1
ATOM 1013 N N . LYS A 1 124 ? 8.877 -10.193 8.992 1.00 59.19 124 LYS A N 1
ATOM 1014 C CA . LYS A 1 124 ? 8.826 -11.435 9.787 1.00 59.19 124 LYS A CA 1
ATOM 1015 C C . LYS A 1 124 ? 8.247 -12.645 9.039 1.00 59.19 124 LYS A C 1
ATOM 1017 O O . LYS A 1 124 ? 8.277 -13.735 9.609 1.00 59.19 124 LYS A O 1
ATOM 1022 N N . SER A 1 125 ? 7.698 -12.447 7.841 1.00 56.16 125 SER A N 1
ATOM 1023 C CA . SER A 1 125 ? 7.163 -13.503 6.959 1.00 56.16 125 SER A CA 1
ATOM 1024 C C . SER A 1 125 ? 8.254 -14.040 6.041 1.00 56.16 125 SER A C 1
ATOM 1026 O O . SER A 1 125 ? 8.241 -15.244 5.733 1.00 56.16 125 SER A O 1
#

Organism: Methanococcus voltae (strain ATCC BAA-1334 / A3) (NCBI:txid456320)

Nearest PDB structures (foldseek):
  8cqn-assembly1_A  TM=2.612E-01  e=3.502E+00  Borreliella burgdorferi B31

Secondary structure (DSSP, 8-state):
-----TTTTTTTT-SHHHHHHHHHHHHHIIIIIHHHH---TTTS-HHHHHHHHHHHHHHHHHTEETTEE-HHHHHHHHHHHHHTTSS-HHHHHHHHHHHHHHHHHHHHHSS---HHHHHHHHHH-

Sequence (125 aa):
MALFNSKTYLKDLESTKSKDLSEKALKKFKEDVFPCVDYPDDILQRERKISLIKILDDLFGNHTVDGELNYLTLLDAIHDLLCKNQLNELEYTYMVQILSFYIYHTVLFNKTLDLQVIADIICKS

Solvent-accessible surface area (backbone atoms only — not comparable to full-atom values): 7506 Å² total; per-residue (Å²): 143,80,87,90,53,96,86,52,75,86,67,78,62,85,42,81,73,54,48,58,53,48,51,54,51,50,49,47,39,61,69,71,41,40,74,77,69,60,59,56,57,92,80,45,40,62,72,55,57,48,51,51,51,51,53,49,51,55,46,48,62,76,34,40,56,99,87,43,70,43,62,67,65,40,50,50,51,54,50,48,35,40,77,69,66,76,34,54,75,67,56,46,50,53,52,51,52,53,50,53,47,43,51,52,45,24,70,76,66,76,41,85,69,66,64,67,59,54,46,52,50,66,74,73,109

Foldseek 3Di:
DDDDDPVCPVPPQPDPVSVVLLVVVLVCCVPPPCVVLVDPCVLPNLVRLLVLLVVLVVLQVVQADPNRHDLVVSLVVLVVCCVVVVDDPVSSVSSVSVSVVQVVCCVVSVDGDDSVSVNVSSVVD